Protein AF-A0A1V5KHI9-F1 (afdb_monomer_lite)

Sequence (66 aa):
MARNLGHPAHGFTTASFDMISHYRPRVNVLQRPTASGGRYYELIGHHEILIPLLFAAVKEKLAGPR

Structure (mmCIF, N/CA/C/O backbone):
data_AF-A0A1V5KHI9-F1
#
_entry.id   AF-A0A1V5KHI9-F1
#
loop_
_atom_site.group_PDB
_atom_site.id
_atom_site.type_symbol
_atom_site.label_atom_id
_atom_site.label_alt_id
_atom_site.label_comp_id
_atom_site.label_asym_id
_atom_site.label_entity_id
_atom_site.label_seq_id
_atom_site.pdbx_PDB_ins_code
_atom_site.Cartn_x
_atom_site.Cartn_y
_atom_site.Cartn_z
_atom_site.occupancy
_atom_site.B_iso_or_equiv
_atom_site.auth_seq_id
_atom_site.auth_comp_id
_atom_site.auth_asym_id
_atom_site.auth_atom_id
_atom_site.pdbx_PDB_model_num
ATOM 1 N N . MET A 1 1 ? 0.351 -9.947 -13.043 1.00 58.62 1 MET A N 1
ATOM 2 C CA . MET A 1 1 ? -0.380 -11.056 -12.396 1.00 58.62 1 MET A CA 1
ATOM 3 C C . MET A 1 1 ? -1.879 -10.955 -12.675 1.00 58.62 1 MET A C 1
ATOM 5 O O . MET A 1 1 ? -2.322 -11.678 -13.547 1.00 58.62 1 MET A O 1
ATOM 9 N N . ALA A 1 2 ? -2.643 -10.020 -12.090 1.00 65.50 2 ALA A N 1
ATOM 10 C CA . ALA A 1 2 ? -4.109 -9.961 -12.279 1.00 65.50 2 ALA A CA 1
ATOM 11 C C . ALA A 1 2 ? -4.591 -9.754 -13.737 1.00 65.50 2 ALA A C 1
ATOM 13 O O . ALA A 1 2 ? -5.528 -10.410 -14.171 1.00 65.50 2 ALA A O 1
ATOM 14 N N . ARG A 1 3 ? -3.920 -8.905 -14.530 1.00 71.38 3 ARG A N 1
ATOM 15 C CA . ARG A 1 3 ? -4.268 -8.682 -15.952 1.00 71.38 3 ARG A CA 1
ATOM 16 C C . ARG A 1 3 ? -3.869 -9.818 -16.899 1.00 71.38 3 ARG A C 1
ATOM 18 O O . ARG A 1 3 ? -4.310 -9.835 -18.039 1.00 71.38 3 ARG A O 1
ATOM 25 N N . ASN A 1 4 ? -3.050 -10.766 -16.441 1.00 75.44 4 ASN A N 1
ATOM 26 C CA . ASN A 1 4 ? -2.572 -11.865 -17.286 1.00 75.44 4 ASN A CA 1
ATOM 27 C C . ASN A 1 4 ? -3.582 -13.023 -17.354 1.00 75.44 4 ASN A C 1
ATOM 29 O O . ASN A 1 4 ? -3.355 -13.979 -18.084 1.00 75.44 4 ASN A O 1
ATOM 33 N N . LEU A 1 5 ? -4.677 -12.946 -16.592 1.00 81.38 5 LEU A N 1
ATOM 34 C CA . LEU A 1 5 ? -5.692 -13.995 -16.471 1.00 81.38 5 LEU A CA 1
ATOM 35 C C . LEU A 1 5 ? -6.798 -13.903 -17.541 1.00 81.38 5 LEU A C 1
ATOM 37 O O . LEU A 1 5 ? -7.812 -14.575 -17.420 1.00 81.38 5 LEU A O 1
ATOM 41 N N . GLY A 1 6 ? -6.641 -13.056 -18.564 1.00 77.19 6 GLY A N 1
ATOM 42 C CA . GLY A 1 6 ? -7.591 -12.941 -19.682 1.00 77.19 6 GLY A CA 1
ATOM 43 C C . GLY A 1 6 ? -8.876 -12.155 -19.386 1.00 77.19 6 GLY A C 1
ATOM 44 O O . GLY A 1 6 ? -9.681 -11.953 -20.289 1.00 77.19 6 GLY A O 1
ATOM 45 N N . HIS A 1 7 ? -9.060 -11.665 -18.157 1.00 80.94 7 HIS A N 1
ATOM 46 C CA . HIS A 1 7 ? -10.205 -10.836 -17.775 1.00 80.94 7 HIS A CA 1
ATOM 47 C C . HIS A 1 7 ? -9.851 -9.340 -17.722 1.00 80.94 7 HIS A C 1
ATOM 49 O O . HIS A 1 7 ? -8.742 -8.983 -17.303 1.00 80.94 7 HIS A O 1
ATOM 55 N N . PRO A 1 8 ? -10.789 -8.443 -18.090 1.00 77.94 8 PRO A N 1
ATOM 56 C CA . PRO A 1 8 ? -10.593 -7.003 -17.982 1.00 77.94 8 PRO A CA 1
ATOM 57 C C . PRO A 1 8 ? -10.525 -6.576 -16.509 1.00 77.94 8 PRO A C 1
ATOM 59 O O . PRO A 1 8 ? -11.545 -6.420 -15.845 1.00 77.94 8 PRO A O 1
ATOM 62 N N . ALA A 1 9 ? -9.313 -6.357 -15.998 1.00 81.62 9 ALA A N 1
ATOM 63 C CA . ALA A 1 9 ? -9.075 -5.829 -14.657 1.00 81.62 9 ALA A CA 1
ATOM 64 C C . ALA A 1 9 ? -8.595 -4.370 -14.738 1.00 81.62 9 ALA A C 1
ATOM 66 O O . ALA A 1 9 ? -7.522 -4.089 -15.282 1.00 81.62 9 ALA A O 1
ATOM 67 N N . HIS A 1 10 ? -9.390 -3.449 -14.188 1.00 85.69 10 HIS A N 1
ATOM 68 C CA . HIS A 1 10 ? -9.175 -1.998 -14.234 1.00 85.69 10 HIS A CA 1
ATOM 69 C C . HIS A 1 10 ? -9.371 -1.369 -12.848 1.00 85.69 10 HIS A C 1
ATOM 71 O O . HIS A 1 10 ? -9.937 -1.996 -11.957 1.00 85.69 10 HIS A O 1
ATOM 77 N N . GLY A 1 11 ? -8.918 -0.123 -12.670 1.00 88.25 11 GLY A N 1
ATOM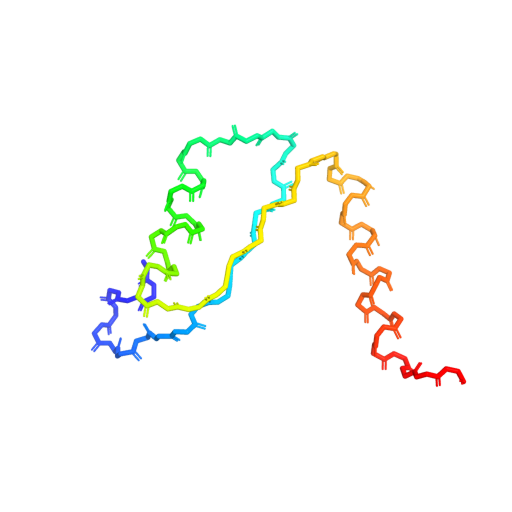 78 C CA . GLY A 1 11 ? -9.162 0.634 -11.436 1.00 88.25 11 GLY A CA 1
ATOM 79 C C . GLY A 1 11 ? -8.367 0.139 -10.226 1.00 88.25 11 GLY A C 1
ATOM 80 O O . GLY A 1 11 ? -8.858 0.191 -9.101 1.00 88.25 11 GLY A O 1
ATOM 81 N N . PHE A 1 12 ? -7.143 -0.351 -10.440 1.00 91.94 12 PHE A N 1
ATOM 82 C CA . PHE A 1 12 ? -6.303 -0.835 -9.347 1.00 91.94 12 PHE A CA 1
ATOM 83 C C . PHE A 1 12 ? -6.026 0.270 -8.323 1.00 91.94 12 PHE A C 1
ATOM 85 O O . PHE A 1 12 ? -5.717 1.409 -8.676 1.00 91.94 12 PHE A O 1
ATOM 92 N N . THR A 1 13 ? -6.096 -0.097 -7.045 1.00 94.81 13 THR A N 1
ATOM 93 C CA . THR A 1 13 ? -5.538 0.705 -5.957 1.00 94.81 13 THR A CA 1
ATOM 94 C C . THR A 1 13 ? -4.359 -0.045 -5.368 1.00 94.81 13 THR A C 1
ATOM 96 O O . THR A 1 13 ? -4.490 -1.212 -5.003 1.00 94.81 13 THR A O 1
ATOM 99 N N . THR A 1 14 ? -3.199 0.599 -5.317 1.00 95.69 14 THR A N 1
ATOM 100 C CA . THR A 1 14 ? -1.947 -0.032 -4.882 1.00 95.69 14 THR A CA 1
ATOM 101 C C . THR A 1 14 ? -1.268 0.811 -3.817 1.00 95.69 14 THR A C 1
ATOM 103 O O . THR A 1 14 ? -1.301 2.036 -3.892 1.00 95.69 14 THR A O 1
ATOM 106 N N . ALA A 1 15 ? -0.609 0.180 -2.853 1.00 95.75 15 ALA A N 1
ATOM 107 C CA . ALA A 1 15 ? 0.182 0.883 -1.854 1.00 95.75 15 ALA A CA 1
ATOM 108 C C . ALA A 1 15 ? 1.526 0.175 -1.653 1.00 95.75 15 ALA A C 1
ATOM 110 O O . ALA A 1 15 ? 1.555 -1.054 -1.594 1.00 95.75 15 ALA A O 1
ATOM 111 N N . SER A 1 16 ? 2.616 0.939 -1.561 1.00 96.38 16 SER A N 1
ATOM 112 C CA . SER A 1 16 ? 3.903 0.449 -1.054 1.00 96.38 16 SER A CA 1
ATOM 113 C C . SER A 1 16 ? 4.165 1.059 0.316 1.00 96.38 16 SER A C 1
ATOM 115 O O . SER A 1 16 ? 3.809 2.216 0.5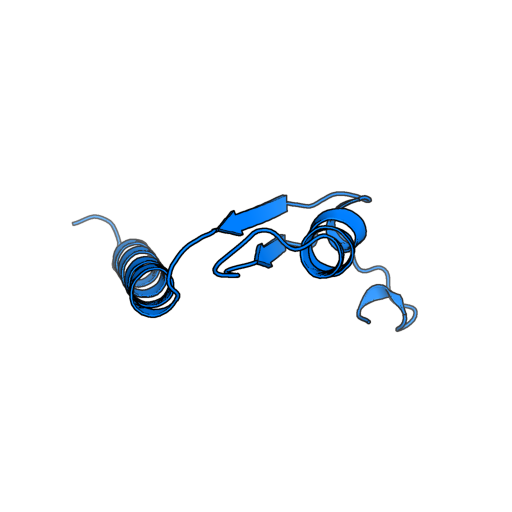47 1.00 96.38 16 SER A O 1
ATOM 117 N N . PHE A 1 17 ? 4.778 0.266 1.191 1.00 97.19 17 PHE A N 1
ATOM 118 C CA . PHE A 1 17 ? 5.151 0.636 2.555 1.00 97.19 17 PHE A CA 1
ATOM 119 C C . PHE A 1 17 ? 6.661 0.539 2.796 1.00 97.19 17 PHE A C 1
ATOM 121 O O . PHE A 1 17 ? 7.066 0.534 3.947 1.00 97.19 17 PHE A O 1
ATOM 128 N N . ASP A 1 18 ? 7.480 0.432 1.743 1.00 96.62 18 ASP A N 1
ATOM 129 C CA . ASP A 1 18 ? 8.927 0.220 1.865 1.00 96.62 18 ASP A CA 1
ATOM 130 C C . ASP A 1 18 ? 9.620 1.303 2.717 1.00 96.62 18 ASP A C 1
ATOM 132 O O . ASP A 1 18 ? 9.319 2.492 2.619 1.00 96.62 18 ASP A O 1
ATOM 136 N N . MET A 1 19 ? 10.631 0.917 3.503 1.00 96.69 19 MET A N 1
ATOM 137 C CA . MET A 1 19 ? 11.397 1.861 4.336 1.00 96.69 19 MET A CA 1
ATOM 138 C C . MET A 1 19 ? 12.167 2.918 3.529 1.00 96.69 19 MET A C 1
ATOM 140 O O . MET A 1 19 ? 12.493 3.976 4.064 1.00 96.69 19 MET A O 1
ATOM 144 N N . ILE A 1 20 ? 12.446 2.647 2.250 1.00 96.50 20 ILE A N 1
ATOM 145 C CA . ILE A 1 20 ? 13.069 3.570 1.292 1.00 96.50 20 ILE A CA 1
AT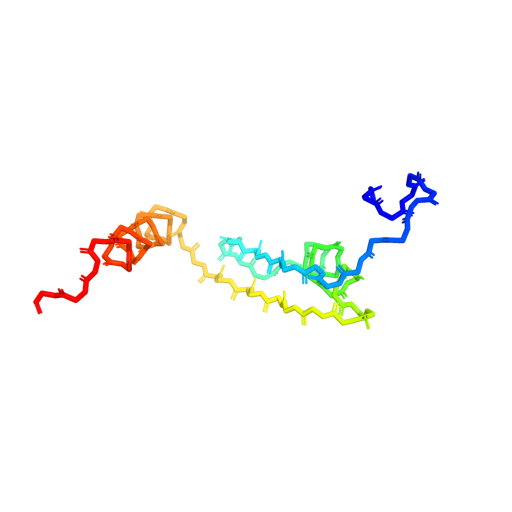OM 146 C C . ILE A 1 20 ? 12.393 3.440 -0.080 1.00 96.50 20 ILE A C 1
ATOM 148 O O . ILE A 1 20 ? 11.768 2.424 -0.379 1.00 96.50 20 ILE A O 1
ATOM 152 N N . SER A 1 21 ? 12.555 4.436 -0.956 1.00 95.00 21 SER A N 1
ATOM 153 C CA . SER A 1 21 ? 12.029 4.332 -2.323 1.00 95.00 21 SER A CA 1
ATOM 154 C C . SER A 1 21 ? 12.901 3.411 -3.178 1.00 95.00 21 SER A C 1
ATOM 156 O O . SER A 1 21 ? 14.090 3.661 -3.391 1.00 95.00 21 SER A O 1
ATOM 158 N N . HIS A 1 22 ? 12.292 2.357 -3.719 1.00 95.06 22 HIS A N 1
ATOM 159 C CA . HIS A 1 22 ? 12.939 1.428 -4.636 1.00 95.06 22 HIS A CA 1
ATOM 160 C C . HIS A 1 22 ? 12.324 1.533 -6.033 1.00 95.06 22 HIS A C 1
ATOM 162 O O . HIS A 1 22 ? 11.112 1.406 -6.215 1.00 95.06 22 HIS A O 1
ATOM 168 N N . TYR A 1 23 ? 13.173 1.655 -7.057 1.00 95.50 23 TYR A N 1
ATOM 169 C CA . TYR A 1 23 ? 12.733 1.749 -8.453 1.00 95.50 23 TYR A CA 1
ATOM 170 C C . TYR A 1 23 ? 11.806 0.593 -8.877 1.00 95.50 23 TYR A C 1
ATOM 172 O O . TYR A 1 23 ? 10.745 0.829 -9.453 1.00 95.50 23 TYR A O 1
ATOM 180 N N . ARG A 1 24 ? 12.172 -0.670 -8.600 1.00 94.25 24 ARG A N 1
ATOM 181 C CA . ARG A 1 24 ? 11.395 -1.828 -9.085 1.00 94.25 24 ARG A CA 1
ATOM 182 C C . ARG A 1 24 ? 10.015 -1.954 -8.427 1.00 94.25 24 ARG A C 1
ATOM 184 O O . ARG A 1 24 ? 9.063 -2.142 -9.184 1.00 94.25 24 ARG A O 1
ATOM 191 N N . PRO A 1 25 ? 9.870 -1.864 -7.094 1.00 92.94 25 PRO A N 1
ATOM 192 C CA . PRO A 1 25 ? 8.568 -1.773 -6.438 1.00 92.94 25 PRO A CA 1
ATOM 193 C C . PRO A 1 25 ? 7.749 -0.582 -6.937 1.00 92.94 25 PRO A C 1
ATOM 195 O O . PRO A 1 25 ? 6.614 -0.770 -7.375 1.00 92.94 25 PRO A O 1
ATOM 198 N N . ARG A 1 26 ? 8.346 0.614 -7.017 1.00 95.50 26 ARG A N 1
ATOM 199 C CA . ARG A 1 26 ? 7.656 1.813 -7.513 1.00 95.50 26 ARG A CA 1
ATOM 200 C C . ARG A 1 26 ? 7.106 1.620 -8.928 1.00 95.50 26 ARG A C 1
ATOM 202 O O . ARG A 1 26 ? 5.949 1.936 -9.191 1.00 95.50 26 ARG A O 1
ATOM 209 N N . VAL A 1 27 ? 7.882 1.039 -9.840 1.00 95.81 27 VAL A N 1
ATOM 210 C CA . VAL A 1 27 ? 7.423 0.803 -11.217 1.00 95.81 27 VAL A CA 1
ATOM 211 C C . VAL A 1 27 ? 6.434 -0.360 -11.304 1.00 95.81 27 VAL A C 1
ATOM 213 O O . VAL A 1 27 ? 5.390 -0.230 -11.937 1.00 95.81 27 VAL A O 1
ATOM 216 N N . ASN A 1 28 ? 6.742 -1.515 -10.715 1.00 93.75 28 ASN A N 1
ATOM 217 C CA . ASN A 1 28 ? 5.979 -2.745 -10.956 1.00 93.75 28 ASN A CA 1
ATOM 218 C C . 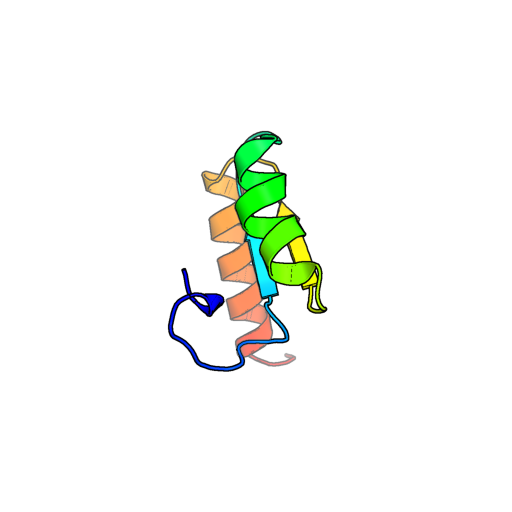ASN A 1 28 ? 4.736 -2.896 -10.077 1.00 93.75 28 ASN A C 1
ATOM 220 O O . ASN A 1 28 ? 3.813 -3.599 -10.484 1.00 93.75 28 ASN A O 1
ATOM 224 N N . VAL A 1 29 ? 4.714 -2.263 -8.903 1.00 93.50 29 VAL A N 1
ATOM 225 C CA . VAL A 1 29 ? 3.609 -2.348 -7.938 1.00 93.50 29 VAL A CA 1
ATOM 226 C C . VAL A 1 29 ? 2.752 -1.094 -7.976 1.00 93.50 29 VAL A C 1
ATOM 228 O O . VAL A 1 29 ? 1.540 -1.210 -7.865 1.00 93.50 29 VAL A O 1
ATOM 231 N N . LEU A 1 30 ? 3.348 0.084 -8.170 1.00 94.94 30 LEU A N 1
ATOM 232 C CA . LEU A 1 30 ? 2.590 1.336 -8.174 1.00 94.94 30 LEU A CA 1
ATOM 233 C C . LEU A 1 30 ? 2.242 1.750 -9.603 1.00 94.94 30 LEU A C 1
ATOM 235 O O . LEU A 1 30 ? 1.099 1.637 -10.032 1.00 94.94 30 LEU A O 1
ATOM 239 N N . GLN A 1 31 ? 3.245 2.150 -10.382 1.00 94.75 31 GLN A N 1
ATOM 240 C CA . GLN A 1 31 ? 3.012 2.838 -11.652 1.00 94.75 31 GLN A CA 1
ATOM 241 C C . GLN A 1 31 ? 2.392 1.939 -12.729 1.00 94.75 31 GLN A C 1
ATOM 243 O O . GLN A 1 31 ? 1.391 2.310 -13.335 1.00 94.75 31 GLN A O 1
ATOM 248 N N . ARG A 1 32 ? 2.948 0.746 -12.986 1.00 92.50 32 ARG A N 1
ATOM 249 C CA . ARG A 1 32 ? 2.432 -0.162 -14.029 1.00 92.50 32 ARG A CA 1
ATOM 250 C C . ARG A 1 32 ? 1.003 -0.633 -13.728 1.00 92.50 32 ARG A C 1
ATOM 252 O O . ARG A 1 32 ? 0.190 -0.636 -14.655 1.00 92.50 32 ARG A O 1
ATOM 259 N N . PRO A 1 33 ? 0.640 -1.037 -12.494 1.00 91.19 33 PRO A N 1
ATOM 260 C CA . PRO A 1 33 ? -0.736 -1.406 -12.164 1.00 91.19 33 PRO A CA 1
ATOM 261 C C . PRO A 1 33 ? -1.754 -0.289 -12.385 1.00 91.19 33 PRO A C 1
ATOM 263 O O . PRO A 1 33 ? -2.822 -0.578 -12.922 1.00 91.19 33 PRO A O 1
ATOM 266 N N . THR A 1 34 ? -1.411 0.962 -12.075 1.00 92.56 34 THR A N 1
ATOM 267 C CA . THR A 1 34 ? -2.342 2.101 -12.160 1.00 92.56 34 THR A CA 1
ATOM 268 C C . THR A 1 34 ? -2.207 2.940 -13.435 1.00 92.56 34 THR A C 1
ATOM 270 O O . THR A 1 34 ? -2.913 3.933 -13.586 1.00 92.56 34 THR A O 1
ATOM 273 N N . ALA A 1 35 ? -1.312 2.573 -14.361 1.00 90.38 35 ALA A N 1
ATOM 274 C CA . ALA A 1 35 ? -1.049 3.329 -15.593 1.00 90.38 35 ALA A CA 1
ATOM 275 C C . ALA A 1 35 ? -2.293 3.511 -16.479 1.00 90.38 35 ALA A C 1
ATOM 277 O O . ALA A 1 35 ? -2.423 4.517 -17.167 1.00 90.38 35 ALA A O 1
ATOM 278 N N . SER A 1 36 ? -3.220 2.551 -16.449 1.00 87.19 36 SER A N 1
ATOM 279 C CA . SER A 1 36 ? -4.488 2.581 -17.187 1.00 87.19 36 SER A CA 1
ATOM 280 C C . SER A 1 36 ? -5.657 3.122 -16.348 1.00 87.19 36 SER A C 1
ATOM 282 O O . SER A 1 36 ? -6.810 2.797 -16.623 1.00 87.19 36 SER A O 1
ATOM 284 N N . GLY A 1 37 ? -5.366 3.870 -15.279 1.00 87.69 37 GLY A N 1
ATOM 285 C CA . GLY A 1 37 ? -6.335 4.352 -14.293 1.00 87.69 37 GLY A CA 1
ATOM 286 C C . GLY A 1 37 ? -6.222 3.646 -12.936 1.00 87.69 37 GLY A C 1
ATOM 287 O O . GLY A 1 37 ? -5.734 2.518 -12.836 1.00 87.69 37 GLY A O 1
ATOM 288 N N . GLY A 1 38 ? -6.689 4.322 -11.883 1.00 92.00 38 GLY A N 1
ATOM 289 C CA . GLY A 1 38 ? -6.556 3.879 -10.492 1.00 92.00 38 GLY A CA 1
ATOM 290 C C . GLY A 1 38 ? -5.807 4.890 -9.623 1.00 92.00 38 GLY A C 1
ATOM 291 O O . GLY A 1 38 ? -5.600 6.034 -10.028 1.00 92.00 38 GLY A O 1
ATOM 292 N N . ARG A 1 39 ? -5.414 4.478 -8.415 1.00 95.81 39 ARG A N 1
ATOM 293 C CA . ARG A 1 39 ? -4.645 5.309 -7.472 1.00 95.81 39 ARG A CA 1
ATOM 294 C C . ARG A 1 39 ? -3.515 4.500 -6.866 1.00 95.81 39 ARG A C 1
ATOM 296 O O . ARG A 1 39 ? -3.702 3.331 -6.541 1.00 95.81 39 ARG A O 1
ATOM 303 N N . TYR A 1 40 ? -2.365 5.128 -6.675 1.00 95.75 40 TYR A N 1
ATOM 304 C CA . TYR A 1 40 ? -1.293 4.522 -5.906 1.00 95.75 40 TYR A CA 1
ATOM 305 C C . TYR A 1 40 ? -0.876 5.409 -4.740 1.00 95.75 40 TYR A C 1
ATOM 307 O O . TYR A 1 40 ? -0.993 6.632 -4.801 1.00 95.75 40 TYR A O 1
ATOM 315 N N . TYR A 1 41 ? -0.363 4.767 -3.698 1.00 96.50 41 TYR A N 1
ATOM 316 C CA . TYR A 1 41 ? 0.168 5.407 -2.506 1.00 96.50 41 TYR A CA 1
ATOM 317 C C . TYR A 1 41 ? 1.568 4.854 -2.235 1.00 96.50 41 TYR A C 1
ATOM 319 O O . TYR A 1 41 ? 1.785 3.646 -2.275 1.00 96.50 41 TYR A O 1
ATOM 327 N N . GLU A 1 42 ? 2.534 5.728 -1.992 1.00 96.94 42 GLU A N 1
ATOM 328 C CA . GLU A 1 42 ? 3.886 5.337 -1.588 1.00 96.94 42 GLU A CA 1
ATOM 329 C C . GLU A 1 42 ? 4.121 5.918 -0.198 1.00 96.94 42 GLU A C 1
ATOM 331 O O . GLU A 1 42 ? 4.211 7.135 -0.041 1.00 96.94 42 GLU A O 1
ATOM 336 N N . LEU A 1 43 ? 4.137 5.052 0.813 1.00 96.50 43 LEU A N 1
ATOM 337 C CA . LEU A 1 43 ? 4.424 5.416 2.192 1.00 96.50 43 LEU A CA 1
ATOM 338 C C . LEU A 1 43 ? 5.833 4.935 2.510 1.00 96.50 43 LEU A C 1
ATOM 340 O O . LEU A 1 43 ? 6.101 3.740 2.442 1.00 96.50 43 LEU A O 1
ATOM 344 N N . ILE A 1 44 ? 6.722 5.873 2.832 1.00 97.00 44 ILE A N 1
ATOM 345 C CA . ILE A 1 44 ? 8.135 5.588 3.085 1.00 97.00 44 ILE A CA 1
ATOM 346 C C . ILE A 1 44 ? 8.433 5.823 4.559 1.00 97.00 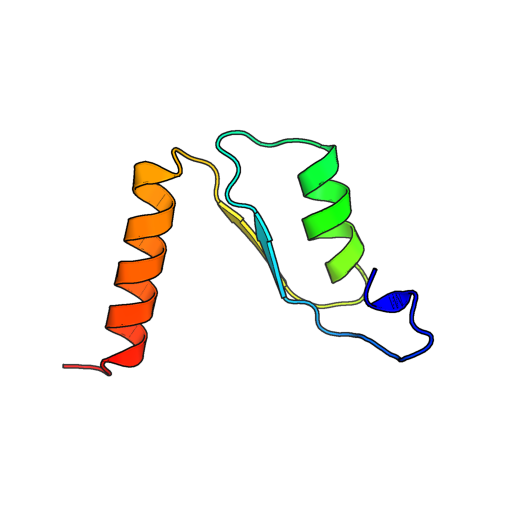44 ILE A C 1
ATOM 348 O O . ILE A 1 44 ? 8.194 6.916 5.073 1.00 97.00 44 ILE A O 1
ATOM 352 N N . GLY A 1 45 ? 8.947 4.802 5.239 1.00 96.88 45 GLY A N 1
ATOM 353 C CA . GLY A 1 45 ? 9.305 4.884 6.652 1.00 96.88 45 GLY A CA 1
ATOM 354 C C . GLY A 1 45 ? 9.358 3.525 7.342 1.00 96.88 45 GLY A C 1
ATOM 355 O O . GLY A 1 45 ? 9.064 2.490 6.749 1.00 96.88 45 GLY A O 1
ATOM 356 N N . HIS A 1 46 ? 9.733 3.518 8.620 1.00 98.00 46 HIS A N 1
ATOM 357 C CA . HIS A 1 46 ? 9.826 2.285 9.400 1.00 98.00 46 HIS A CA 1
ATOM 358 C C . HIS A 1 46 ? 8.464 1.587 9.497 1.00 98.00 46 HIS A C 1
ATOM 360 O O . HIS A 1 46 ? 7.471 2.179 9.927 1.00 98.00 46 HIS A O 1
ATOM 366 N N . HIS A 1 47 ? 8.421 0.302 9.140 1.00 97.44 47 HIS A N 1
ATOM 367 C CA . HIS A 1 47 ? 7.179 -0.477 9.150 1.00 97.44 47 HIS A CA 1
ATOM 368 C C . HIS A 1 47 ? 6.566 -0.590 10.552 1.00 97.44 47 HIS A C 1
ATOM 370 O O . HIS A 1 47 ? 5.345 -0.614 10.684 1.00 97.44 47 HIS A O 1
ATOM 376 N N . GLU A 1 48 ? 7.401 -0.605 11.595 1.00 98.00 48 GLU A N 1
ATOM 377 C CA . GLU A 1 48 ? 6.966 -0.615 12.998 1.00 98.00 48 GLU A CA 1
ATOM 378 C C . GLU A 1 48 ? 6.154 0.627 13.390 1.00 98.00 48 GLU A C 1
ATOM 380 O O . GLU A 1 48 ? 5.388 0.575 14.343 1.00 98.00 48 GLU A O 1
ATOM 385 N N . ILE A 1 49 ? 6.280 1.724 12.637 1.00 97.62 49 ILE A N 1
ATOM 386 C CA . ILE A 1 49 ? 5.486 2.940 12.819 1.00 97.62 49 ILE A CA 1
ATOM 387 C C . ILE A 1 49 ? 4.331 2.954 11.814 1.00 97.62 49 ILE A C 1
ATOM 389 O O . ILE A 1 49 ? 3.172 3.124 12.193 1.00 97.62 49 ILE A O 1
ATOM 393 N N . LEU A 1 50 ? 4.624 2.746 10.525 1.00 97.88 50 LEU A N 1
ATOM 394 C CA . LEU A 1 50 ? 3.632 2.899 9.458 1.00 97.88 50 LEU A CA 1
ATOM 395 C C . LEU A 1 50 ? 2.481 1.891 9.546 1.00 97.88 50 LEU A C 1
ATOM 397 O O . LEU A 1 50 ? 1.329 2.269 9.332 1.00 97.88 50 LEU A O 1
ATOM 401 N N . ILE A 1 51 ? 2.761 0.624 9.865 1.00 97.44 51 ILE A N 1
ATOM 402 C CA . ILE A 1 51 ? 1.724 -0.414 9.904 1.00 97.44 51 ILE A CA 1
ATOM 403 C C . ILE A 1 51 ? 0.770 -0.209 11.093 1.00 97.44 51 ILE A C 1
ATOM 405 O O . ILE A 1 51 ? -0.445 -0.213 10.864 1.00 97.44 51 ILE A O 1
ATOM 409 N N . PRO A 1 52 ? 1.242 0.052 12.331 1.00 98.19 52 PRO A N 1
ATOM 410 C CA . PRO A 1 52 ? 0.337 0.385 13.431 1.00 98.19 52 PRO A CA 1
ATOM 411 C C . PRO A 1 52 ? -0.471 1.663 13.198 1.00 98.19 52 PRO A C 1
ATOM 413 O O . PRO A 1 52 ? -1.654 1.694 13.537 1.00 98.19 52 PRO A O 1
ATOM 416 N N . LEU A 1 53 ? 0.118 2.695 12.581 1.00 97.75 53 LEU A N 1
ATOM 417 C CA . LEU A 1 53 ? -0.611 3.922 12.244 1.00 97.75 53 LEU A CA 1
ATOM 418 C C . LEU A 1 53 ? -1.709 3.674 11.209 1.00 97.75 53 LEU A C 1
ATOM 420 O O . LEU A 1 53 ? -2.830 4.146 11.391 1.00 97.75 53 LEU A O 1
ATOM 424 N N . LEU A 1 54 ? -1.423 2.899 10.157 1.00 97.12 54 LEU A N 1
ATOM 425 C CA . LEU A 1 54 ? -2.440 2.505 9.183 1.00 97.12 54 LEU A CA 1
ATOM 426 C C . LEU A 1 54 ? -3.578 1.743 9.866 1.00 97.12 54 LEU A C 1
ATOM 428 O O . LEU A 1 54 ? -4.748 2.041 9.630 1.00 97.12 54 LEU A O 1
ATOM 432 N N . PHE A 1 55 ? -3.241 0.784 10.730 1.00 97.69 55 PHE A N 1
ATOM 433 C CA . PHE A 1 55 ? -4.232 0.023 11.483 1.00 97.69 55 PHE A CA 1
ATOM 434 C C . PHE A 1 55 ? -5.109 0.936 12.348 1.00 97.69 55 PHE A C 1
ATOM 436 O O . PHE A 1 55 ? -6.334 0.828 12.303 1.00 97.69 55 PHE A O 1
ATOM 443 N N . ALA A 1 56 ? -4.502 1.859 13.099 1.00 97.69 56 ALA A N 1
ATOM 444 C CA . ALA A 1 56 ? -5.226 2.809 13.937 1.00 97.69 56 ALA A CA 1
ATOM 445 C C . ALA A 1 56 ? -6.159 3.705 13.107 1.00 97.69 56 ALA A C 1
ATOM 447 O O . ALA A 1 56 ? -7.334 3.828 13.448 1.00 97.69 56 ALA A O 1
ATOM 448 N N . ALA A 1 57 ? -5.676 4.246 11.985 1.00 96.25 57 ALA A N 1
ATOM 449 C CA . ALA A 1 57 ? -6.465 5.092 11.091 1.00 96.25 57 ALA A CA 1
ATOM 450 C C . ALA A 1 57 ? -7.655 4.341 10.470 1.00 96.25 57 ALA A C 1
ATOM 452 O O . ALA A 1 57 ? -8.766 4.868 10.405 1.00 96.25 57 ALA A O 1
ATOM 453 N N . VAL A 1 58 ? -7.454 3.088 10.046 1.00 96.44 58 VAL A N 1
ATOM 454 C CA . VAL A 1 58 ? -8.542 2.236 9.537 1.00 96.44 58 VAL A CA 1
ATOM 455 C C . VAL A 1 58 ? -9.546 1.933 10.647 1.00 96.44 58 VAL A C 1
ATOM 457 O O . VAL A 1 58 ? -10.749 2.058 10.429 1.00 96.44 58 VAL A O 1
ATOM 460 N N . LYS A 1 59 ? -9.073 1.583 11.849 1.00 97.00 59 LYS A N 1
ATOM 461 C CA . LYS A 1 59 ? -9.934 1.306 13.004 1.00 97.00 59 LYS A CA 1
ATOM 462 C C . LYS A 1 59 ? -10.792 2.517 13.370 1.00 97.00 59 LYS A C 1
ATOM 464 O O . LYS A 1 59 ? -11.992 2.362 13.567 1.00 97.00 59 LYS A O 1
ATOM 469 N N . GLU A 1 60 ? -10.198 3.705 13.431 1.00 96.88 60 GLU A N 1
ATOM 470 C CA . GLU A 1 60 ? -10.914 4.957 13.685 1.00 96.88 60 GLU A CA 1
ATOM 471 C C . GLU A 1 60 ? -11.956 5.230 12.597 1.00 96.88 60 GLU A C 1
ATOM 473 O O . GLU A 1 60 ? -13.113 5.508 12.903 1.00 96.88 60 GLU A O 1
ATOM 478 N N . LYS A 1 61 ? -11.587 5.063 11.322 1.00 96.06 61 LYS A N 1
ATOM 479 C CA . LYS A 1 61 ? -12.510 5.272 10.202 1.00 96.06 61 LYS A CA 1
ATOM 480 C C . LYS A 1 61 ? -13.713 4.325 10.239 1.00 96.06 61 LYS A C 1
ATOM 482 O O . LYS A 1 61 ? -14.812 4.742 9.877 1.00 96.06 61 LYS A O 1
ATOM 487 N N . LEU A 1 62 ? -13.506 3.072 10.646 1.00 96.25 62 LEU A N 1
ATOM 488 C CA . LEU A 1 62 ? -14.556 2.054 10.743 1.00 96.25 62 LEU A CA 1
ATOM 489 C C . LEU A 1 62 ? -15.440 2.213 11.986 1.00 96.25 62 LEU A C 1
ATOM 491 O O . LEU A 1 62 ? -16.604 1.830 11.938 1.00 96.25 62 LEU A O 1
ATOM 495 N N . ALA A 1 63 ? -14.916 2.778 13.077 1.00 94.00 63 ALA A N 1
ATOM 496 C C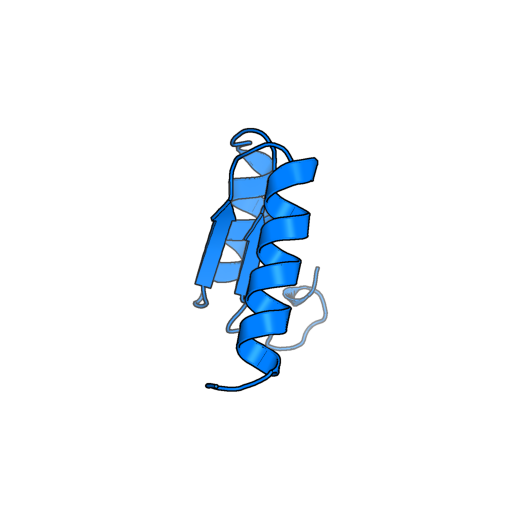A . ALA A 1 63 ? -15.682 3.024 14.299 1.00 94.00 63 ALA A CA 1
ATOM 497 C C . ALA A 1 63 ? -16.775 4.101 14.132 1.00 94.00 63 ALA A C 1
ATOM 499 O O . ALA A 1 63 ? -17.654 4.204 14.983 1.00 94.00 63 ALA A O 1
ATOM 500 N N . GLY A 1 64 ? -16.750 4.859 13.028 1.00 81.19 64 GLY A N 1
ATOM 501 C CA . GLY A 1 64 ? -17.669 5.967 12.769 1.00 81.19 64 GLY A CA 1
ATOM 502 C C . GLY A 1 64 ? -17.269 7.250 13.511 1.00 81.19 64 GLY A C 1
ATOM 503 O O . GLY A 1 64 ? -16.388 7.221 14.372 1.00 81.19 64 GLY A O 1
ATOM 504 N N . PRO A 1 65 ? -17.856 8.408 13.155 1.00 75.75 65 PRO A N 1
ATOM 505 C CA . PRO A 1 65 ? -17.661 9.628 13.931 1.00 75.75 65 PRO A CA 1
ATOM 506 C C . PRO A 1 65 ? -18.152 9.404 15.368 1.00 75.75 65 PRO A C 1
ATOM 508 O O . PRO A 1 65 ? -19.191 8.776 15.570 1.00 75.75 65 PRO A O 1
ATOM 511 N N . ARG A 1 66 ? -17.379 9.894 16.345 1.00 59.72 66 ARG A N 1
ATOM 512 C CA . ARG A 1 66 ? -17.859 10.025 17.727 1.00 59.72 66 ARG A CA 1
ATOM 513 C C . ARG A 1 66 ? -19.072 10.943 17.790 1.00 59.72 66 ARG A C 1
ATOM 515 O O . ARG A 1 66 ? -19.078 11.935 17.026 1.00 59.72 66 ARG A O 1
#

Foldseek 3Di:
DVVVPVDDDAADEFEDQEQDDDPCCCVPGACVRQVRHHHYYYHHRDCVPVVVVVVVVVVVVVVDDD

Secondary structure (DSSP, 8-state):
-GGGGSS----EEEEE--SS--HHHIIIIIIHHHTTSEEEEE--S-HHHHHHHHHHHHHHHHH---

Radius of gyration: 14.64 Å; chains: 1; bounding box: 31×24×37 Å

pLDDT: mean 91.21, std 9.22, range [58.62, 98.19]